Protein AF-A0A371BFR2-F1 (afdb_monomer_lite)

Structure (mmCIF, N/CA/C/O backbone):
data_AF-A0A371BFR2-F1
#
_entry.id   AF-A0A371BFR2-F1
#
loop_
_atom_site.group_PDB
_atom_site.id
_atom_site.type_symbol
_atom_site.label_atom_id
_atom_site.label_alt_id
_atom_site.label_comp_id
_atom_site.label_asym_id
_atom_site.label_entity_id
_atom_site.label_seq_id
_atom_site.pdbx_PDB_ins_code
_atom_site.Cartn_x
_atom_site.Cartn_y
_atom_site.Cartn_z
_atom_site.occupancy
_atom_site.B_iso_or_equiv
_atom_site.auth_seq_id
_atom_site.auth_comp_id
_atom_site.auth_asym_id
_atom_site.auth_atom_id
_atom_site.pdbx_PDB_model_num
ATOM 1 N N . MET A 1 1 ? 44.687 17.968 -69.960 1.00 79.38 1 MET A N 1
ATOM 2 C CA . MET A 1 1 ? 44.107 16.903 -69.126 1.00 79.38 1 MET A CA 1
ATOM 3 C C . MET A 1 1 ? 43.969 15.640 -69.969 1.00 79.38 1 MET A C 1
ATOM 5 O O . MET A 1 1 ? 43.256 15.666 -70.966 1.00 79.38 1 MET A O 1
ATOM 9 N N . THR A 1 2 ? 44.696 14.580 -69.641 1.00 96.56 2 THR A N 1
ATOM 10 C CA . THR A 1 2 ? 44.710 13.299 -70.355 1.00 96.56 2 THR A CA 1
ATOM 11 C C . THR A 1 2 ? 43.572 12.390 -69.881 1.00 96.56 2 THR A C 1
ATOM 13 O O . THR A 1 2 ? 42.979 12.606 -68.822 1.00 96.56 2 THR A O 1
ATOM 16 N N . LEU A 1 3 ? 43.262 11.342 -70.650 1.00 95.75 3 LEU A N 1
ATOM 17 C CA . LEU A 1 3 ? 42.312 10.305 -70.228 1.00 95.75 3 LEU A CA 1
ATOM 18 C C . LEU A 1 3 ? 42.733 9.657 -68.896 1.00 95.75 3 LEU A C 1
ATOM 20 O O . LEU A 1 3 ? 41.888 9.423 -68.035 1.00 95.75 3 LEU A O 1
ATOM 24 N N . LEU A 1 4 ? 44.037 9.432 -68.714 1.00 96.81 4 LEU A N 1
ATOM 25 C CA . LEU A 1 4 ? 44.610 8.882 -67.487 1.00 96.81 4 LEU A CA 1
ATOM 26 C C . LEU A 1 4 ? 44.357 9.797 -66.278 1.00 96.81 4 LEU A C 1
ATOM 28 O O . LEU A 1 4 ? 43.944 9.322 -65.225 1.00 96.81 4 LEU A O 1
ATOM 32 N N . GLU A 1 5 ? 44.536 11.110 -66.441 1.00 97.12 5 GLU A N 1
ATOM 33 C CA . GLU A 1 5 ? 44.267 12.094 -65.382 1.00 97.12 5 GLU A CA 1
ATOM 34 C C . GLU A 1 5 ? 42.777 12.141 -65.007 1.00 97.12 5 GLU A C 1
ATOM 36 O O . GLU A 1 5 ? 42.438 12.185 -63.824 1.00 97.12 5 GLU A O 1
ATOM 41 N N . ARG A 1 6 ? 41.872 12.063 -65.993 1.00 96.19 6 ARG A N 1
ATOM 42 C CA . ARG A 1 6 ? 40.416 12.020 -65.747 1.00 96.19 6 ARG A CA 1
ATOM 43 C C . ARG A 1 6 ? 39.999 10.744 -65.016 1.00 96.19 6 ARG A C 1
ATOM 45 O O . ARG A 1 6 ? 39.185 10.807 -64.097 1.00 96.19 6 ARG A O 1
ATOM 52 N N . LEU A 1 7 ? 40.576 9.604 -65.395 1.00 97.06 7 LEU A N 1
ATOM 53 C CA . LEU A 1 7 ? 40.325 8.326 -64.735 1.00 97.06 7 LEU A CA 1
ATOM 54 C C . LEU A 1 7 ? 40.851 8.331 -63.289 1.00 97.06 7 LEU A C 1
ATOM 56 O O . LEU A 1 7 ? 40.143 7.901 -62.382 1.00 97.06 7 LEU A O 1
ATOM 60 N N . GLY A 1 8 ? 42.043 8.887 -63.052 1.00 97.62 8 GLY A N 1
ATOM 61 C CA . GLY A 1 8 ? 42.605 9.039 -61.706 1.00 97.62 8 GLY A CA 1
ATOM 62 C C . GLY A 1 8 ? 41.759 9.934 -60.791 1.00 97.62 8 GLY A C 1
ATOM 63 O O . GLY A 1 8 ? 41.542 9.601 -59.621 1.00 97.62 8 GLY A O 1
ATOM 64 N N . ALA A 1 9 ? 41.222 11.034 -61.327 1.00 97.06 9 ALA A N 1
ATOM 65 C CA . ALA A 1 9 ? 40.315 11.918 -60.595 1.00 97.06 9 ALA A CA 1
ATOM 66 C C . ALA A 1 9 ? 39.002 11.211 -60.217 1.00 97.06 9 ALA A C 1
ATOM 68 O O . ALA A 1 9 ? 38.579 11.282 -59.062 1.00 97.06 9 ALA A O 1
ATOM 69 N N . LEU A 1 10 ? 38.398 10.470 -61.154 1.00 96.81 10 LEU A N 1
ATOM 70 C CA . LEU A 1 10 ? 37.182 9.693 -60.901 1.00 96.81 10 LEU A CA 1
ATOM 71 C C . LEU A 1 10 ? 37.402 8.625 -59.820 1.00 96.81 10 LEU A C 1
ATOM 73 O O . LEU A 1 10 ? 36.616 8.531 -58.881 1.00 96.81 10 LEU A O 1
ATOM 77 N N . ILE A 1 11 ? 38.498 7.863 -59.908 1.00 97.44 11 ILE A N 1
ATOM 78 C CA . ILE A 1 11 ? 38.855 6.845 -58.907 1.00 97.44 11 ILE A CA 1
ATOM 79 C C . ILE A 1 11 ? 38.999 7.477 -57.517 1.00 97.44 11 ILE A C 1
ATOM 81 O O . ILE A 1 11 ? 38.517 6.928 -56.525 1.00 97.44 11 ILE A O 1
ATOM 85 N N . THR A 1 12 ? 39.634 8.646 -57.435 1.00 97.88 12 THR A N 1
ATOM 86 C CA . THR A 1 12 ? 39.822 9.365 -56.168 1.00 97.88 12 THR A CA 1
ATOM 87 C C . THR A 1 12 ? 38.493 9.851 -55.589 1.00 97.88 12 THR A C 1
ATOM 89 O O . THR A 1 12 ? 38.260 9.700 -54.386 1.00 97.88 12 THR A O 1
ATOM 92 N N . ALA A 1 13 ? 37.602 10.378 -56.433 1.00 97.69 13 ALA A N 1
ATOM 93 C CA . ALA A 1 13 ? 36.263 10.796 -56.030 1.00 97.69 13 ALA A CA 1
ATOM 94 C C . ALA A 1 13 ? 35.444 9.609 -55.498 1.00 97.69 13 ALA A C 1
ATOM 96 O O . ALA A 1 13 ? 34.981 9.650 -54.360 1.00 97.69 13 ALA A O 1
ATOM 97 N N . MET A 1 14 ? 35.382 8.505 -56.251 1.00 97.81 14 MET A N 1
ATOM 98 C CA . MET A 1 14 ? 34.673 7.287 -55.842 1.00 97.81 14 MET A CA 1
ATOM 99 C C . MET A 1 14 ? 35.223 6.704 -54.536 1.00 97.81 14 MET A C 1
ATOM 101 O O . MET A 1 14 ? 34.455 6.303 -53.661 1.00 97.81 14 MET A O 1
ATOM 105 N N . LYS A 1 15 ? 36.552 6.673 -54.368 1.00 97.31 15 LYS A N 1
ATOM 106 C CA . LYS A 1 15 ? 37.200 6.222 -53.126 1.00 97.31 15 LYS A CA 1
ATOM 107 C C . LYS A 1 15 ? 36.795 7.091 -51.936 1.00 97.31 15 LYS A C 1
ATOM 109 O O . LYS A 1 15 ? 36.534 6.563 -50.856 1.00 97.31 15 LYS A O 1
ATOM 114 N N . THR A 1 16 ? 36.764 8.406 -52.130 1.00 96.44 16 THR A N 1
ATOM 115 C CA . THR A 1 16 ? 36.407 9.375 -51.088 1.00 96.44 16 THR A CA 1
ATOM 116 C C . THR A 1 16 ? 34.948 9.214 -50.689 1.00 96.44 16 THR A C 1
ATOM 118 O O . THR A 1 16 ? 34.657 9.045 -49.509 1.00 96.44 16 THR A O 1
ATOM 121 N N . GLU A 1 17 ? 34.045 9.161 -51.664 1.00 95.44 17 GLU A N 1
ATOM 122 C CA . GLU A 1 17 ? 32.612 8.998 -51.431 1.00 95.44 17 GLU A CA 1
ATOM 123 C C . GLU A 1 17 ? 32.287 7.652 -50.775 1.00 95.44 17 GLU A C 1
ATOM 125 O O . GLU A 1 17 ? 31.584 7.607 -49.769 1.00 95.44 17 GLU A O 1
ATOM 130 N N . THR A 1 18 ? 32.904 6.562 -51.239 1.00 93.56 18 THR A N 1
ATOM 131 C CA . THR A 1 18 ? 32.757 5.236 -50.617 1.00 93.56 18 THR A CA 1
ATOM 132 C C . THR A 1 18 ? 33.250 5.234 -49.170 1.00 93.56 18 THR A C 1
ATOM 134 O O . THR A 1 18 ? 32.648 4.592 -48.309 1.00 93.56 18 THR A O 1
ATOM 137 N N . LYS A 1 19 ? 34.343 5.948 -48.870 1.00 89.12 19 LYS A N 1
ATOM 138 C CA . LYS A 1 19 ? 34.841 6.088 -47.497 1.00 89.12 19 LYS A CA 1
ATOM 139 C C . LYS A 1 19 ? 33.862 6.891 -46.642 1.00 89.12 19 LYS A C 1
ATOM 141 O O . LYS A 1 19 ? 33.584 6.467 -45.528 1.00 89.12 19 LYS A O 1
ATOM 146 N N . THR A 1 20 ? 33.312 7.986 -47.159 1.00 86.88 20 THR A N 1
ATOM 147 C CA . THR A 1 20 ? 32.300 8.797 -46.467 1.00 86.88 20 THR A CA 1
ATOM 148 C C . THR A 1 20 ? 31.037 7.992 -46.174 1.00 86.88 20 THR A C 1
ATOM 150 O O . THR A 1 20 ? 30.608 7.950 -45.025 1.00 86.88 20 THR A O 1
ATOM 153 N N . LEU A 1 21 ? 30.494 7.282 -47.168 1.00 86.12 21 LEU A N 1
ATOM 154 C CA . LEU A 1 21 ? 29.332 6.407 -46.995 1.00 86.12 21 LEU A CA 1
ATOM 155 C C . LEU A 1 21 ? 29.618 5.296 -45.988 1.00 86.12 21 LEU A C 1
ATOM 157 O O . LEU A 1 21 ? 28.819 5.070 -45.087 1.00 86.12 21 LEU A O 1
ATOM 161 N N . ARG A 1 22 ? 30.784 4.641 -46.078 1.00 83.25 22 ARG A N 1
ATOM 162 C CA . ARG A 1 22 ? 31.202 3.644 -45.086 1.00 83.25 22 ARG A CA 1
ATOM 163 C C . ARG A 1 22 ? 31.253 4.251 -43.692 1.00 83.25 22 ARG A C 1
ATOM 165 O O . ARG A 1 22 ? 30.748 3.629 -42.781 1.00 83.25 22 ARG A O 1
ATOM 172 N N . VAL A 1 23 ? 31.817 5.442 -43.525 1.00 75.81 23 VAL A N 1
ATOM 173 C CA . VAL A 1 23 ? 31.911 6.127 -42.227 1.00 75.81 23 VAL A CA 1
ATOM 174 C C . VAL A 1 23 ? 30.529 6.501 -41.674 1.00 75.81 23 VAL A C 1
ATOM 176 O O . VAL A 1 23 ? 30.320 6.365 -40.471 1.00 75.81 23 VAL A O 1
ATOM 179 N N . MET A 1 24 ? 29.593 6.921 -42.533 1.00 73.50 24 MET A N 1
ATOM 180 C CA . MET A 1 24 ? 28.196 7.193 -42.167 1.00 73.50 24 MET A CA 1
ATOM 181 C C . MET A 1 24 ? 27.436 5.913 -41.782 1.00 73.50 24 MET A C 1
ATOM 183 O O . MET A 1 24 ? 26.683 5.917 -40.817 1.00 73.50 24 MET A O 1
ATOM 187 N N . ILE A 1 25 ? 27.643 4.816 -42.517 1.00 71.69 25 ILE A N 1
ATOM 188 C CA . ILE A 1 25 ? 26.946 3.534 -42.316 1.00 71.69 25 ILE A CA 1
ATOM 189 C C . ILE A 1 25 ? 27.548 2.741 -41.147 1.00 71.69 25 ILE A C 1
ATOM 191 O O . ILE A 1 25 ? 26.820 2.173 -40.343 1.00 71.69 25 ILE A O 1
ATOM 195 N N . SER A 1 26 ? 28.878 2.690 -41.045 1.00 67.06 26 SER A N 1
ATOM 196 C CA . SER A 1 26 ? 29.616 1.933 -40.027 1.00 67.06 26 SER A CA 1
ATOM 197 C C . SER A 1 26 ? 29.849 2.724 -38.739 1.00 67.06 26 SER A C 1
ATOM 199 O O . SER A 1 26 ? 30.624 2.279 -37.898 1.00 67.06 26 SER A O 1
ATOM 201 N N . GLY A 1 27 ? 29.249 3.911 -38.603 1.00 56.94 27 GLY A N 1
ATOM 202 C CA . GLY A 1 27 ? 29.211 4.660 -37.348 1.00 56.94 27 GLY A CA 1
ATOM 203 C C . GLY A 1 27 ? 30.540 5.250 -36.872 1.00 56.94 27 GLY A C 1
ATOM 204 O O . GLY A 1 27 ? 30.635 5.605 -35.708 1.00 56.94 27 GLY A O 1
ATOM 205 N N . ALA A 1 28 ? 31.559 5.392 -37.729 1.00 59.84 28 ALA A N 1
ATOM 206 C CA . ALA A 1 28 ? 32.798 6.090 -37.348 1.00 59.84 28 ALA A CA 1
ATOM 207 C C . ALA A 1 28 ? 32.635 7.627 -37.346 1.00 59.84 28 ALA A C 1
ATOM 209 O O . ALA A 1 28 ? 33.423 8.332 -36.726 1.00 59.84 28 ALA A O 1
ATOM 210 N N . ASN A 1 29 ? 31.595 8.136 -38.014 1.00 58.94 29 ASN A N 1
ATOM 211 C CA . ASN A 1 29 ? 30.888 9.338 -37.592 1.00 58.94 29 ASN A CA 1
ATOM 212 C C . ASN A 1 29 ? 29.556 8.835 -37.060 1.00 58.94 29 ASN A C 1
ATOM 214 O O . ASN A 1 29 ? 28.603 8.691 -37.826 1.00 58.94 29 ASN A O 1
ATOM 218 N N . ASN A 1 30 ? 29.504 8.488 -35.778 1.00 55.31 30 ASN A N 1
ATOM 219 C CA . ASN A 1 30 ? 28.245 8.259 -35.095 1.00 55.31 30 ASN A CA 1
ATOM 220 C C . ASN A 1 30 ? 27.329 9.444 -35.465 1.00 55.31 30 ASN A C 1
ATOM 222 O O . ASN A 1 30 ? 27.704 10.588 -35.198 1.00 55.31 30 ASN A O 1
ATOM 226 N N . GLY A 1 31 ? 26.197 9.226 -36.146 1.00 59.53 31 GLY A N 1
ATOM 227 C CA . GLY A 1 31 ? 25.243 10.318 -36.376 1.00 59.53 31 GLY A CA 1
ATOM 228 C C . GLY A 1 31 ? 25.001 11.005 -35.034 1.00 59.53 31 GLY A C 1
ATOM 229 O O . GLY A 1 31 ? 24.728 10.291 -34.088 1.00 59.53 31 GLY A O 1
ATOM 230 N N . ASN A 1 32 ? 25.242 12.317 -34.928 1.00 66.12 32 ASN A N 1
ATOM 231 C CA . ASN A 1 32 ? 25.509 13.032 -33.669 1.00 66.12 32 ASN A CA 1
ATOM 232 C C . ASN A 1 32 ? 25.008 12.335 -32.375 1.00 66.12 32 ASN A C 1
ATOM 234 O O . ASN A 1 32 ? 23.875 12.547 -31.946 1.00 66.12 32 ASN A O 1
ATOM 238 N N . VAL A 1 33 ? 25.867 11.521 -31.748 1.00 66.50 33 VAL A N 1
ATOM 239 C CA . VAL A 1 33 ? 25.567 10.788 -30.499 1.00 66.50 33 VAL A CA 1
ATOM 240 C C . VAL A 1 33 ? 26.032 11.536 -29.255 1.00 66.50 33 VAL A C 1
ATOM 242 O O . VAL A 1 33 ? 26.006 10.976 -28.165 1.00 66.50 33 VAL A O 1
ATOM 245 N N . SER A 1 34 ? 26.460 12.797 -29.382 1.00 68.62 34 SER A N 1
ATOM 246 C CA . SER A 1 34 ? 27.016 13.559 -28.255 1.00 68.62 34 SER A CA 1
ATOM 247 C C . SER A 1 34 ? 26.016 13.775 -27.112 1.00 68.62 34 SER A C 1
ATOM 249 O O . SER A 1 34 ? 26.413 14.207 -26.036 1.00 68.62 34 SER A O 1
ATOM 251 N N . GLY A 1 35 ? 24.725 13.516 -27.349 1.00 70.50 35 GLY A N 1
ATOM 252 C CA . GLY A 1 35 ? 23.663 13.562 -26.344 1.00 70.50 35 GLY A CA 1
ATOM 253 C C . GLY A 1 35 ? 23.260 12.205 -25.754 1.00 70.50 35 GLY A C 1
ATOM 254 O O . GLY A 1 35 ? 22.417 12.185 -24.863 1.00 70.50 35 GLY A O 1
ATOM 255 N N . LEU A 1 36 ? 23.808 11.080 -26.231 1.00 76.56 36 LEU A N 1
ATOM 256 C CA . LEU A 1 36 ? 23.500 9.756 -25.682 1.00 76.56 36 LEU A CA 1
ATOM 257 C C . LEU A 1 36 ? 24.366 9.477 -24.449 1.00 76.56 36 LEU A C 1
ATOM 259 O O . LEU A 1 36 ? 25.591 9.449 -24.522 1.00 76.56 36 LEU A O 1
ATOM 263 N N . THR A 1 37 ? 23.719 9.208 -23.320 1.00 84.56 37 THR A N 1
ATOM 264 C CA . THR A 1 37 ? 24.354 8.699 -22.099 1.00 84.56 37 THR A CA 1
ATOM 265 C C . THR A 1 37 ? 24.206 7.178 -22.063 1.00 84.56 37 THR A C 1
ATOM 267 O O . THR A 1 37 ? 23.230 6.664 -21.525 1.00 84.56 37 THR A O 1
ATOM 270 N N . THR A 1 38 ? 25.135 6.459 -22.691 1.00 87.50 38 THR A N 1
ATOM 271 C CA . THR A 1 38 ? 25.103 4.991 -22.841 1.00 87.50 38 THR A CA 1
ATOM 272 C C . THR A 1 38 ? 26.516 4.417 -22.764 1.00 87.50 38 THR A C 1
ATOM 274 O O . THR A 1 38 ? 27.487 5.125 -23.039 1.00 87.50 38 THR A O 1
ATOM 277 N N . THR A 1 39 ? 26.642 3.141 -22.391 1.00 86.19 39 THR A N 1
ATOM 278 C CA . THR A 1 39 ? 27.916 2.398 -22.466 1.00 86.19 39 THR A CA 1
ATOM 279 C C . THR A 1 39 ? 28.047 1.557 -23.737 1.00 86.19 39 THR A C 1
ATOM 281 O O . THR A 1 39 ? 29.090 0.948 -23.980 1.00 86.19 39 THR A O 1
ATOM 284 N N . ALA A 1 40 ? 27.000 1.531 -24.560 1.00 84.50 40 ALA A N 1
ATOM 285 C CA . ALA A 1 40 ? 26.929 0.755 -25.781 1.00 84.50 40 ALA A CA 1
ATOM 286 C C . ALA A 1 40 ? 27.867 1.275 -26.883 1.00 84.50 40 ALA A C 1
ATOM 288 O O . ALA A 1 40 ? 28.120 2.471 -27.022 1.00 84.50 40 ALA A O 1
ATOM 289 N N . THR A 1 41 ? 28.349 0.350 -27.716 1.00 80.25 41 THR A N 1
ATOM 290 C CA . THR A 1 41 ? 29.241 0.648 -28.853 1.00 80.25 41 THR A CA 1
ATOM 291 C C . THR A 1 41 ? 28.501 0.775 -30.186 1.00 80.25 41 THR A C 1
ATOM 293 O O . THR A 1 41 ? 29.089 1.200 -31.180 1.00 80.25 41 THR A O 1
ATOM 296 N N . ASP A 1 42 ? 27.204 0.458 -30.205 1.00 75.44 42 ASP A N 1
ATOM 297 C CA . ASP A 1 42 ? 26.324 0.589 -31.359 1.00 75.44 42 ASP A CA 1
ATOM 298 C C . ASP A 1 42 ? 24.903 1.021 -30.943 1.00 75.44 42 ASP A C 1
ATOM 300 O O . ASP A 1 42 ? 24.525 0.983 -29.769 1.00 75.44 42 ASP A O 1
ATOM 304 N N . LEU A 1 43 ? 24.112 1.462 -31.927 1.00 79.75 43 LEU A N 1
ATOM 305 C CA . LEU A 1 43 ? 22.757 1.974 -31.699 1.00 79.75 43 LEU A CA 1
ATOM 306 C C . LEU A 1 43 ? 21.771 0.889 -31.253 1.00 79.75 43 LEU A C 1
ATOM 308 O O . LEU A 1 43 ? 20.831 1.195 -30.526 1.00 79.75 43 LEU A O 1
ATOM 312 N N . VAL A 1 44 ? 21.960 -0.360 -31.680 1.00 85.31 44 VAL A N 1
ATOM 313 C CA . VAL A 1 44 ? 21.063 -1.464 -31.316 1.00 85.31 44 VAL A CA 1
ATOM 314 C C . VAL A 1 44 ? 21.212 -1.765 -29.828 1.00 85.31 44 VAL A C 1
ATOM 316 O O . VAL A 1 44 ? 20.219 -1.863 -29.112 1.00 85.31 44 VAL A O 1
ATOM 319 N N . ALA A 1 45 ? 22.448 -1.834 -29.344 1.00 86.00 45 ALA A N 1
ATOM 320 C CA . ALA A 1 45 ? 22.764 -1.992 -27.937 1.00 86.00 45 ALA A CA 1
ATOM 321 C C . ALA A 1 45 ? 22.267 -0.797 -27.105 1.00 86.00 45 ALA A C 1
ATOM 323 O O . ALA A 1 45 ? 21.619 -1.017 -26.084 1.00 86.00 45 ALA A O 1
ATOM 324 N N . ALA A 1 46 ? 22.459 0.445 -27.566 1.00 88.44 46 ALA A N 1
ATOM 325 C CA . ALA A 1 46 ? 21.936 1.628 -26.873 1.00 88.44 46 ALA A CA 1
ATOM 326 C C . ALA A 1 46 ? 20.395 1.615 -26.769 1.00 88.44 46 ALA A C 1
ATOM 328 O O . ALA A 1 46 ? 19.830 1.927 -25.722 1.00 88.44 46 ALA A O 1
ATOM 329 N N . ILE A 1 47 ? 19.693 1.204 -27.831 1.00 89.31 47 ILE A N 1
ATOM 330 C CA . ILE A 1 47 ? 18.230 1.043 -27.819 1.00 89.31 47 ILE A CA 1
ATOM 331 C C . ILE A 1 47 ? 17.807 -0.073 -26.853 1.00 89.31 47 ILE A C 1
ATOM 333 O O . ILE A 1 47 ? 16.820 0.079 -26.132 1.00 89.31 47 ILE A O 1
ATOM 337 N N . ASN A 1 48 ? 18.558 -1.173 -26.793 1.00 91.56 48 ASN A N 1
ATOM 338 C CA . ASN A 1 48 ? 18.289 -2.259 -25.854 1.00 91.56 48 ASN A CA 1
ATOM 339 C C . ASN A 1 48 ? 18.501 -1.833 -24.389 1.00 91.56 48 ASN A C 1
ATOM 341 O O . ASN A 1 48 ? 17.722 -2.254 -23.535 1.00 91.56 48 ASN A O 1
ATOM 345 N N . GLU A 1 49 ? 19.476 -0.963 -24.090 1.00 93.12 49 GLU A N 1
ATOM 346 C CA . GLU A 1 49 ? 19.635 -0.355 -22.756 1.00 93.12 49 GLU A CA 1
ATOM 347 C C . GLU A 1 49 ? 18.401 0.486 -22.366 1.00 93.12 49 GLU A C 1
ATOM 349 O O . GLU A 1 49 ? 17.883 0.367 -21.249 1.00 93.12 49 GLU A O 1
ATOM 354 N N . VAL A 1 50 ? 17.872 1.296 -23.294 1.00 91.50 50 VAL A N 1
ATOM 355 C CA . VAL A 1 50 ? 16.641 2.081 -23.073 1.00 91.50 50 VAL A CA 1
ATOM 356 C C . VAL A 1 50 ? 15.436 1.168 -22.860 1.00 91.50 50 VAL A C 1
ATOM 358 O O . VAL A 1 50 ? 14.659 1.395 -21.933 1.00 91.50 50 VAL A O 1
ATOM 361 N N . LYS A 1 51 ? 15.288 0.112 -23.670 1.00 90.19 51 LYS A N 1
ATOM 362 C CA . LYS A 1 51 ? 14.211 -0.871 -23.505 1.00 90.19 51 LYS A CA 1
ATOM 363 C C . LYS A 1 51 ? 14.273 -1.528 -22.127 1.00 90.19 51 LYS A C 1
ATOM 365 O O . LYS A 1 51 ? 13.258 -1.576 -21.446 1.00 90.19 51 LYS A O 1
ATOM 370 N N . ALA A 1 52 ? 15.451 -1.977 -21.694 1.00 88.25 52 ALA A N 1
ATOM 371 C CA . ALA A 1 52 ? 15.622 -2.576 -20.375 1.00 88.25 52 ALA A CA 1
ATOM 372 C C . ALA A 1 52 ? 15.260 -1.589 -19.256 1.00 88.25 52 ALA A C 1
ATOM 374 O O . ALA A 1 52 ? 14.600 -1.959 -18.290 1.00 88.25 52 ALA A O 1
ATOM 375 N N . THR A 1 53 ? 15.635 -0.316 -19.395 1.00 87.31 53 THR A N 1
ATOM 376 C CA . THR A 1 53 ? 15.241 0.736 -18.446 1.00 87.31 53 THR A CA 1
ATOM 377 C C . THR A 1 53 ? 13.724 0.929 -18.415 1.00 87.31 53 THR A C 1
ATOM 379 O O . THR A 1 53 ? 13.152 1.028 -17.334 1.00 87.31 53 THR A O 1
ATOM 382 N N . ALA A 1 54 ? 13.060 0.946 -19.573 1.00 85.44 54 ALA A N 1
ATOM 383 C CA . ALA A 1 54 ? 11.607 1.068 -19.670 1.00 85.44 54 ALA A CA 1
ATOM 384 C C . ALA A 1 54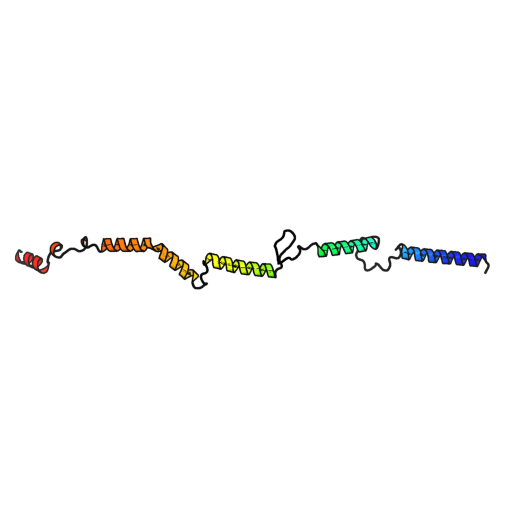 ? 10.877 -0.158 -19.092 1.00 85.44 54 ALA A C 1
ATOM 386 O O . ALA A 1 54 ? 9.912 0.004 -18.348 1.00 85.44 54 ALA A O 1
ATOM 387 N N . ASP A 1 55 ? 11.368 -1.367 -19.372 1.00 83.19 55 ASP A N 1
ATOM 388 C CA . ASP A 1 55 ? 10.846 -2.609 -18.798 1.00 83.19 55 ASP A CA 1
ATOM 389 C C . ASP A 1 55 ? 10.997 -2.597 -17.267 1.00 83.19 55 ASP A C 1
ATOM 391 O O . ASP A 1 55 ? 10.059 -2.925 -16.545 1.00 83.19 55 ASP A O 1
ATOM 395 N N . ASN A 1 56 ? 12.148 -2.146 -16.755 1.00 77.12 56 ASN A N 1
ATOM 396 C CA . ASN A 1 56 ? 12.381 -1.996 -15.319 1.00 77.12 56 ASN A CA 1
ATOM 397 C C . ASN A 1 56 ? 11.508 -0.894 -14.704 1.00 77.12 56 ASN A C 1
ATOM 399 O O . ASN A 1 56 ? 11.005 -1.065 -13.603 1.00 77.12 56 ASN A O 1
ATOM 403 N N . ALA A 1 57 ? 11.276 0.220 -15.398 1.00 77.12 57 ALA A N 1
ATOM 404 C CA . ALA A 1 57 ? 10.373 1.265 -14.921 1.00 77.12 57 ALA A CA 1
ATOM 405 C C . ALA A 1 57 ? 8.913 0.781 -14.854 1.00 77.12 57 ALA A C 1
ATOM 407 O O . ALA A 1 57 ? 8.180 1.185 -13.955 1.00 77.12 57 ALA A O 1
ATOM 408 N N . GLY A 1 58 ? 8.503 -0.099 -15.774 1.00 68.31 58 GLY A N 1
ATOM 409 C CA . GLY A 1 58 ? 7.187 -0.740 -15.761 1.00 68.31 58 GLY A CA 1
ATOM 410 C C . GLY A 1 58 ? 7.061 -1.913 -14.781 1.00 68.31 58 GLY A C 1
ATOM 411 O O . GLY A 1 58 ? 5.955 -2.190 -14.334 1.00 68.31 58 GLY A O 1
ATOM 412 N N . GLY A 1 59 ? 8.167 -2.587 -14.439 1.00 62.22 59 GLY A N 1
ATOM 413 C CA . GLY A 1 59 ? 8.170 -3.828 -13.649 1.00 62.22 59 GLY A CA 1
ATOM 414 C C . GLY A 1 59 ? 8.806 -3.761 -12.253 1.00 62.22 59 GLY A C 1
ATOM 415 O O . GLY A 1 59 ? 8.705 -4.733 -11.510 1.00 62.22 59 GLY A O 1
ATOM 416 N N . ALA A 1 60 ? 9.473 -2.667 -11.867 1.00 60.62 60 ALA A N 1
ATOM 417 C CA . ALA A 1 60 ? 10.172 -2.573 -10.574 1.00 60.62 60 ALA A CA 1
ATOM 418 C C . ALA A 1 60 ? 9.281 -2.124 -9.400 1.00 60.62 60 ALA A C 1
ATOM 420 O O . ALA A 1 60 ? 9.711 -2.192 -8.248 1.00 60.62 60 ALA A O 1
ATOM 421 N N . GLY A 1 61 ? 8.051 -1.673 -9.661 1.00 67.19 61 GLY A N 1
ATOM 422 C CA . GLY A 1 61 ? 7.042 -1.442 -8.627 1.00 67.19 61 GLY A CA 1
ATOM 423 C C . GLY A 1 61 ? 6.062 -2.608 -8.568 1.00 67.19 61 GLY A C 1
ATOM 424 O O . GLY A 1 61 ? 5.653 -3.105 -9.613 1.00 67.19 61 GLY A O 1
ATOM 425 N N . ALA A 1 62 ? 5.657 -3.030 -7.366 1.00 74.94 62 ALA A N 1
ATOM 426 C CA . ALA A 1 62 ? 4.480 -3.886 -7.236 1.00 74.94 62 ALA A CA 1
ATOM 427 C C . ALA A 1 62 ? 3.293 -3.181 -7.912 1.00 74.94 62 ALA A C 1
ATOM 429 O O . ALA A 1 62 ? 3.041 -2.005 -7.630 1.00 74.94 62 ALA A O 1
ATOM 430 N N . GLU A 1 63 ? 2.589 -3.867 -8.813 1.00 84.50 63 GLU A N 1
ATOM 431 C CA . GLU A 1 63 ? 1.424 -3.290 -9.486 1.00 84.50 63 GLU A CA 1
ATOM 432 C C . GLU A 1 63 ? 0.393 -2.846 -8.439 1.00 84.50 63 GLU A C 1
ATOM 434 O O . GLU A 1 63 ? 0.143 -3.550 -7.456 1.00 84.50 63 GLU A O 1
ATOM 439 N N . ILE A 1 64 ? -0.211 -1.670 -8.623 1.00 89.56 64 ILE A N 1
ATOM 440 C CA . ILE A 1 64 ? -1.264 -1.210 -7.715 1.00 89.56 64 ILE A CA 1
ATOM 441 C C . ILE A 1 64 ? -2.568 -1.915 -8.085 1.00 89.56 64 ILE A C 1
ATOM 443 O O . ILE A 1 64 ? -3.099 -1.708 -9.175 1.00 89.56 64 ILE A O 1
ATOM 447 N N . ASN A 1 65 ? -3.103 -2.717 -7.167 1.00 91.50 65 ASN A N 1
ATOM 448 C CA . ASN A 1 65 ? -4.361 -3.434 -7.349 1.00 91.50 65 ASN A CA 1
ATOM 449 C C . ASN A 1 65 ? -5.252 -3.296 -6.111 1.00 91.50 65 ASN A C 1
ATOM 451 O O . ASN A 1 65 ? -5.130 -4.070 -5.171 1.00 91.50 65 ASN A O 1
ATOM 455 N N . ASP A 1 66 ? -6.198 -2.358 -6.135 1.00 95.38 66 ASP A N 1
ATOM 456 C CA . ASP A 1 66 ? -7.112 -2.100 -5.010 1.00 95.38 66 ASP A CA 1
ATOM 457 C C . ASP A 1 66 ? -8.292 -3.087 -4.911 1.00 95.38 66 ASP A C 1
ATOM 459 O O . ASP A 1 66 ? -9.104 -2.987 -3.987 1.00 95.38 66 ASP A O 1
ATOM 463 N N . LEU A 1 67 ? -8.408 -4.033 -5.853 1.00 93.44 67 LEU A N 1
ATOM 464 C CA . LEU A 1 67 ? -9.492 -5.020 -5.886 1.00 93.44 67 LEU A CA 1
ATOM 465 C C . LEU A 1 67 ? -9.163 -6.281 -5.082 1.00 93.44 67 LEU A C 1
ATOM 467 O O . LEU A 1 67 ? -10.073 -6.906 -4.539 1.00 93.44 67 LEU A O 1
ATOM 471 N N . ALA A 1 68 ? -7.888 -6.675 -5.025 1.00 89.75 68 ALA A N 1
ATOM 472 C CA . ALA A 1 68 ? -7.460 -7.890 -4.340 1.00 89.75 68 ALA A CA 1
ATOM 473 C C . ALA A 1 68 ? -5.998 -7.815 -3.883 1.00 89.75 68 ALA A C 1
ATOM 475 O O . ALA A 1 68 ? -5.140 -7.290 -4.589 1.00 89.75 68 ALA A O 1
ATOM 476 N N . ALA A 1 69 ? -5.711 -8.413 -2.726 1.00 90.00 69 ALA A N 1
ATOM 477 C CA . ALA A 1 69 ? -4.347 -8.613 -2.253 1.00 90.00 69 ALA A CA 1
ATOM 478 C C . ALA A 1 69 ? -3.631 -9.692 -3.082 1.00 90.00 69 ALA A C 1
ATOM 480 O O . ALA A 1 69 ? -4.236 -10.683 -3.497 1.00 90.00 69 ALA A O 1
ATOM 481 N N . GLY A 1 70 ? -2.323 -9.534 -3.274 1.00 87.56 70 GLY A N 1
ATOM 482 C CA . GLY A 1 70 ? -1.504 -10.465 -4.044 1.00 87.56 70 GLY A CA 1
ATOM 483 C C . GLY A 1 70 ? -0.022 -10.321 -3.714 1.00 87.56 70 GLY A C 1
ATOM 484 O O . GLY A 1 70 ? 0.414 -9.286 -3.224 1.00 87.56 70 GLY A O 1
ATOM 485 N N . GLY A 1 71 ? 0.768 -11.365 -3.977 1.00 85.81 71 GLY A N 1
ATOM 486 C CA . GLY A 1 71 ? 2.203 -11.381 -3.652 1.00 85.81 71 GLY A CA 1
ATOM 487 C C . GLY A 1 71 ? 3.080 -10.475 -4.530 1.00 85.81 71 GLY A C 1
ATOM 488 O O . GLY A 1 71 ? 4.219 -10.211 -4.165 1.00 85.81 71 GLY A O 1
ATOM 489 N N . GLY A 1 72 ? 2.561 -10.009 -5.673 1.00 85.31 72 GLY A N 1
ATOM 490 C CA . GLY A 1 72 ? 3.244 -9.092 -6.600 1.00 85.31 72 GLY A CA 1
ATOM 491 C C . GLY A 1 72 ? 2.559 -7.733 -6.753 1.00 85.31 72 GLY A C 1
ATOM 492 O O . GLY A 1 72 ? 2.973 -6.928 -7.583 1.00 85.31 72 GLY A O 1
ATOM 493 N N . THR A 1 73 ? 1.505 -7.481 -5.976 1.00 89.31 73 THR A N 1
ATOM 494 C CA . THR A 1 73 ? 0.692 -6.266 -6.060 1.00 89.31 73 THR A CA 1
ATOM 495 C C . THR A 1 73 ? 0.651 -5.566 -4.710 1.00 89.31 73 THR A C 1
ATOM 497 O O . THR A 1 73 ? 0.685 -6.217 -3.668 1.00 89.31 73 THR A O 1
ATOM 500 N N . THR A 1 74 ? 0.515 -4.246 -4.710 1.00 91.25 74 THR A N 1
ATOM 501 C CA . THR A 1 74 ? 0.272 -3.454 -3.498 1.00 91.25 74 THR A CA 1
ATOM 502 C C . THR A 1 74 ? -1.051 -2.708 -3.602 1.00 91.25 74 THR A C 1
ATOM 504 O O . THR A 1 74 ? -1.554 -2.451 -4.693 1.00 91.25 74 THR A O 1
ATOM 507 N N . TYR A 1 75 ? -1.614 -2.322 -2.462 1.00 94.38 75 TYR A N 1
ATOM 508 C CA . TYR A 1 75 ? -2.699 -1.348 -2.431 1.00 94.38 75 TYR A CA 1
ATOM 509 C C . TYR A 1 75 ? -2.179 0.075 -2.607 1.00 94.38 75 TYR A C 1
ATOM 511 O O . TYR A 1 75 ? -1.040 0.394 -2.250 1.00 94.38 75 TYR A O 1
ATOM 519 N N . SER A 1 76 ? -3.044 0.935 -3.139 1.00 93.69 76 SER A N 1
ATOM 520 C CA . SER A 1 76 ? -2.842 2.377 -3.164 1.00 93.69 76 SER A CA 1
ATOM 521 C C . SER A 1 76 ? -2.910 2.959 -1.748 1.00 93.69 76 SER A C 1
ATOM 523 O O . SER A 1 76 ? -3.554 2.412 -0.848 1.00 93.69 76 SER A O 1
ATOM 525 N N . SER A 1 77 ? -2.289 4.122 -1.535 1.00 95.31 77 SER A N 1
ATOM 526 C CA . SER A 1 77 ? -2.362 4.842 -0.253 1.00 95.31 77 SER A CA 1
ATOM 527 C C . SER A 1 77 ? -3.801 5.187 0.151 1.00 95.31 77 SER A C 1
ATOM 529 O O . SER A 1 77 ? -4.135 5.166 1.339 1.00 95.31 77 SER A O 1
ATOM 531 N N . ASN A 1 78 ? -4.670 5.450 -0.829 1.00 96.56 78 ASN A N 1
ATOM 532 C CA . ASN A 1 78 ? -6.093 5.697 -0.611 1.00 96.56 78 ASN A CA 1
ATOM 533 C C . ASN A 1 78 ? -6.797 4.448 -0.074 1.00 96.56 78 ASN A C 1
ATOM 535 O O . ASN A 1 78 ? -7.510 4.535 0.926 1.00 96.56 78 ASN A O 1
ATOM 539 N N . LYS A 1 79 ? -6.563 3.283 -0.694 1.00 95.94 79 LYS A N 1
ATOM 540 C CA . LYS A 1 79 ? -7.135 2.008 -0.249 1.00 95.94 79 LYS A CA 1
ATOM 541 C C . LYS A 1 79 ? -6.634 1.620 1.139 1.00 95.94 79 LYS A C 1
ATOM 543 O O . LYS A 1 79 ? -7.446 1.291 1.996 1.00 95.94 79 LYS A O 1
ATOM 548 N N . ILE A 1 80 ? -5.335 1.770 1.400 1.00 96.19 80 ILE A N 1
ATOM 549 C CA . ILE A 1 80 ? -4.749 1.537 2.730 1.00 96.19 80 ILE A CA 1
ATOM 550 C C . ILE A 1 80 ? -5.418 2.431 3.781 1.00 96.19 80 ILE A C 1
ATOM 552 O O . ILE A 1 80 ? -5.819 1.953 4.840 1.00 96.19 80 ILE A O 1
ATOM 556 N N . THR A 1 81 ? -5.590 3.722 3.489 1.00 98.00 81 THR A N 1
ATOM 557 C CA . THR A 1 81 ? -6.241 4.659 4.417 1.00 98.00 81 THR A CA 1
ATOM 558 C C . THR A 1 81 ? -7.701 4.279 4.674 1.00 98.00 81 THR A C 1
ATOM 560 O O . THR A 1 81 ? -8.150 4.314 5.821 1.00 98.00 81 THR A O 1
ATOM 563 N N . ALA A 1 82 ? -8.434 3.884 3.629 1.00 97.31 82 ALA A N 1
ATOM 564 C CA . ALA A 1 82 ? -9.821 3.443 3.741 1.00 97.31 82 ALA A CA 1
ATOM 565 C C . ALA A 1 82 ? -9.954 2.157 4.574 1.00 97.31 82 ALA A C 1
ATOM 567 O O . ALA A 1 82 ? -10.794 2.100 5.471 1.00 97.31 82 ALA A O 1
ATOM 568 N N . ASP A 1 83 ? -9.096 1.164 4.337 1.00 96.50 83 ASP A N 1
ATOM 569 C CA . ASP A 1 83 ? -9.109 -0.104 5.072 1.00 96.50 83 ASP A CA 1
ATOM 570 C C . ASP A 1 83 ? -8.722 0.096 6.542 1.00 96.50 83 ASP A C 1
ATOM 572 O O . ASP A 1 83 ? -9.365 -0.467 7.425 1.00 96.50 83 ASP A O 1
ATOM 576 N N . ILE A 1 84 ? -7.749 0.967 6.837 1.00 97.44 84 ILE A N 1
ATOM 577 C CA . ILE A 1 84 ? -7.406 1.344 8.218 1.00 97.44 84 ILE A CA 1
ATOM 578 C C . ILE A 1 84 ? -8.585 2.049 8.900 1.00 97.44 84 ILE A C 1
ATOM 580 O O . ILE A 1 84 ? -8.894 1.756 10.055 1.00 97.44 84 ILE A O 1
ATOM 584 N N . ALA A 1 85 ? -9.263 2.974 8.216 1.00 97.00 85 ALA A N 1
ATOM 585 C CA . ALA A 1 85 ? -10.432 3.652 8.771 1.00 97.00 85 ALA A CA 1
ATOM 586 C C . ALA A 1 85 ? -11.582 2.669 9.052 1.00 97.00 85 ALA A C 1
ATOM 588 O O . ALA A 1 85 ? -12.201 2.739 10.116 1.00 97.00 85 ALA A O 1
ATOM 589 N N . ALA A 1 86 ? -11.828 1.727 8.139 1.00 96.06 86 ALA A N 1
ATOM 590 C CA . ALA A 1 86 ? -12.823 0.676 8.312 1.00 96.06 86 ALA A CA 1
ATOM 591 C C . ALA A 1 86 ? -12.467 -0.256 9.480 1.00 96.06 86 ALA A C 1
ATOM 593 O O . ALA A 1 86 ? -13.306 -0.486 10.350 1.00 96.06 86 ALA A O 1
ATOM 594 N N . ALA A 1 87 ? -11.215 -0.720 9.558 1.00 96.50 87 ALA A N 1
ATOM 595 C CA . ALA A 1 87 ? -10.729 -1.573 10.641 1.00 96.50 87 ALA A CA 1
ATOM 596 C C . ALA A 1 87 ? -10.833 -0.883 12.008 1.00 96.50 87 ALA A C 1
ATOM 598 O O . ALA A 1 87 ? -11.275 -1.498 12.974 1.00 96.50 87 ALA A O 1
ATOM 599 N N . LYS A 1 88 ? -10.508 0.415 12.098 1.00 93.94 88 LYS A N 1
ATOM 600 C CA . LYS A 1 88 ? -10.686 1.197 13.333 1.00 93.94 88 LYS A CA 1
ATOM 601 C C . LYS A 1 88 ? -12.140 1.225 13.794 1.00 93.94 88 LYS A C 1
ATOM 603 O O . LYS A 1 88 ? -12.402 1.072 14.983 1.00 93.94 88 LYS A O 1
ATOM 608 N N . THR A 1 89 ? -13.075 1.432 12.870 1.00 89.38 89 THR A N 1
ATOM 609 C CA . THR A 1 89 ? -14.509 1.421 13.183 1.00 89.38 89 THR A CA 1
ATOM 610 C C . THR A 1 89 ? -14.973 0.031 13.603 1.00 89.38 89 THR A C 1
ATOM 612 O O . THR A 1 89 ? -15.698 -0.083 14.585 1.00 89.38 89 THR A O 1
ATOM 615 N N . ALA A 1 90 ? -14.527 -1.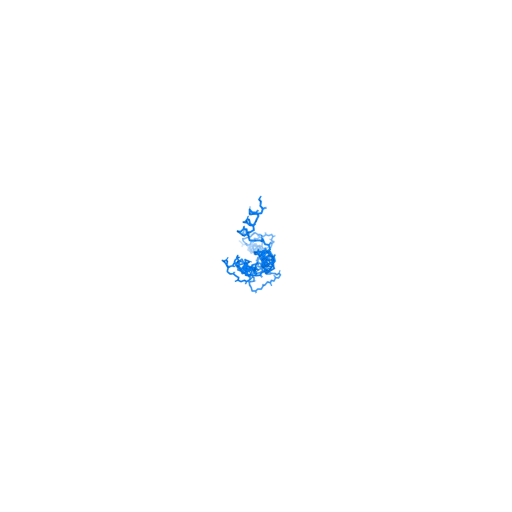019 12.909 1.00 88.62 90 ALA A N 1
ATOM 616 C CA . ALA A 1 9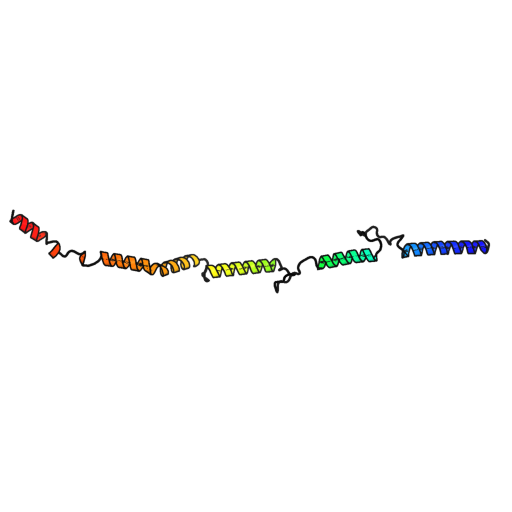0 ? -14.865 -2.399 13.244 1.00 88.62 90 ALA A CA 1
ATOM 617 C C . ALA A 1 90 ? -14.370 -2.777 14.646 1.00 88.62 90 ALA A C 1
ATOM 619 O O . ALA A 1 90 ? -15.174 -3.186 15.473 1.00 88.62 90 ALA A O 1
ATOM 620 N N . VAL A 1 91 ? -13.092 -2.529 14.953 1.00 89.88 91 VAL A N 1
ATOM 621 C CA . VAL A 1 91 ? -12.508 -2.799 16.277 1.00 89.88 91 VAL A CA 1
ATOM 622 C C . VAL A 1 91 ? -13.207 -1.992 17.367 1.00 89.88 91 VAL A C 1
ATOM 624 O O . VAL A 1 91 ? -13.516 -2.531 18.424 1.00 89.88 91 VAL A O 1
ATOM 627 N N . LYS A 1 92 ? -13.514 -0.711 17.114 1.00 84.25 92 LYS A N 1
ATOM 628 C CA . LYS A 1 92 ? -14.317 0.084 18.048 1.00 84.25 92 LYS A CA 1
ATOM 629 C C . LYS A 1 92 ? -15.675 -0.581 18.287 1.00 84.25 92 LYS A C 1
ATOM 631 O O . LYS A 1 92 ? -16.063 -0.754 19.430 1.00 84.25 92 LYS A O 1
ATOM 636 N N . ASN A 1 93 ? -16.381 -0.991 17.239 1.00 81.88 93 ASN A N 1
ATOM 637 C CA . ASN A 1 93 ? -17.684 -1.634 17.385 1.00 81.88 93 ASN A CA 1
ATOM 638 C C . ASN A 1 93 ? -17.602 -2.991 18.097 1.00 81.88 93 ASN A C 1
ATOM 640 O O . ASN A 1 93 ? -18.497 -3.290 18.876 1.00 81.88 93 ASN A O 1
ATOM 644 N N . GLU A 1 94 ? -16.560 -3.791 17.861 1.00 83.00 94 GLU A N 1
ATOM 645 C CA . GLU A 1 94 ? -16.336 -5.068 18.552 1.00 83.00 94 GLU A CA 1
ATOM 646 C C . GLU A 1 94 ? -16.088 -4.865 20.049 1.00 83.00 94 GLU A C 1
ATOM 648 O O . GLU A 1 94 ? -16.711 -5.538 20.865 1.00 83.00 94 GLU A O 1
ATOM 653 N N . ILE A 1 95 ? -15.237 -3.900 20.413 1.00 77.12 95 ILE A N 1
ATOM 654 C CA . ILE A 1 95 ? -14.957 -3.563 21.817 1.00 77.12 95 ILE A CA 1
ATOM 655 C C . ILE A 1 95 ? -16.218 -3.035 22.507 1.00 77.12 95 ILE A C 1
ATOM 657 O O . ILE A 1 95 ? -16.506 -3.407 23.638 1.00 77.12 95 ILE A O 1
ATOM 661 N N . LEU A 1 96 ? -16.990 -2.199 21.811 1.00 75.25 96 LEU A N 1
ATOM 662 C CA . LEU A 1 96 ? -18.191 -1.569 22.356 1.00 75.25 96 LEU A CA 1
ATOM 663 C C . LEU A 1 96 ? -19.446 -2.443 22.246 1.00 75.25 96 LEU A C 1
ATOM 665 O O . LEU A 1 96 ? -20.525 -2.008 22.645 1.00 75.25 96 LEU A O 1
ATOM 669 N N . ASN A 1 97 ? -19.348 -3.626 21.634 1.00 73.25 97 ASN A N 1
ATOM 670 C CA . ASN A 1 97 ? -20.496 -4.432 21.215 1.00 73.25 97 ASN A CA 1
ATOM 671 C C . ASN A 1 97 ? -21.578 -3.598 20.478 1.00 73.25 97 ASN A C 1
ATOM 673 O O . ASN A 1 97 ? -22.780 -3.782 20.663 1.00 73.25 97 ASN A O 1
ATOM 677 N N . GLY A 1 98 ? -21.143 -2.617 19.679 1.00 69.19 98 GLY A N 1
ATOM 678 C CA . GLY A 1 98 ? -22.005 -1.677 18.958 1.00 69.19 98 GLY A CA 1
ATOM 679 C C . GLY A 1 98 ? -22.563 -0.496 19.771 1.00 69.19 98 GLY A C 1
ATOM 680 O O . GLY A 1 98 ? -23.385 0.248 19.235 1.00 69.19 98 GLY A O 1
ATOM 681 N N . ALA A 1 99 ? -22.144 -0.284 21.024 1.00 64.94 99 ALA A N 1
ATOM 682 C CA . ALA A 1 99 ? -22.557 0.877 21.814 1.00 64.94 99 ALA A CA 1
ATOM 683 C C . ALA A 1 99 ? -21.988 2.195 21.246 1.00 64.94 99 ALA A C 1
ATOM 685 O O . ALA A 1 99 ? -20.849 2.267 20.778 1.00 64.94 99 ALA A O 1
ATOM 686 N N . ALA A 1 100 ? -22.790 3.265 21.281 1.00 65.25 100 ALA A N 1
ATOM 687 C CA . ALA A 1 100 ? -22.330 4.610 20.931 1.00 65.25 100 ALA A CA 1
ATOM 688 C C . ALA A 1 100 ? -21.266 5.104 21.932 1.00 65.25 100 ALA A C 1
ATOM 690 O O . ALA A 1 100 ? -21.192 4.612 23.056 1.00 65.25 100 ALA A O 1
ATOM 691 N N . ALA A 1 101 ? -20.449 6.089 21.543 1.00 64.88 101 ALA A N 1
ATOM 692 C CA . ALA A 1 101 ? -19.311 6.553 22.351 1.00 64.88 101 ALA A CA 1
ATOM 693 C C . ALA A 1 101 ? -19.719 7.068 23.745 1.00 64.88 101 ALA A C 1
ATOM 695 O O . ALA A 1 101 ? -18.941 6.985 24.687 1.00 64.88 101 ALA A O 1
ATOM 696 N N . GLU A 1 102 ? -20.940 7.581 23.878 1.00 59.44 102 GLU A N 1
ATOM 697 C CA . GLU A 1 102 ? -21.515 8.076 25.129 1.00 59.44 102 GLU A CA 1
ATOM 698 C C . GLU A 1 102 ? -22.130 6.953 25.985 1.00 59.44 102 GLU A C 1
ATOM 700 O O . GLU A 1 102 ? -22.382 7.146 27.172 1.00 59.44 102 GLU A O 1
ATOM 705 N N . VAL A 1 103 ? -22.390 5.790 25.379 1.00 58.28 103 VAL A N 1
ATOM 706 C CA . VAL A 1 103 ? -23.043 4.623 25.997 1.00 58.28 103 VAL A CA 1
ATOM 707 C C . VAL A 1 103 ? -22.022 3.548 26.386 1.00 58.28 103 VAL A C 1
ATOM 709 O O . VAL A 1 103 ? -22.363 2.655 27.144 1.00 58.28 103 VAL A O 1
ATOM 712 N N . ASP A 1 104 ? -20.771 3.651 25.935 1.00 62.25 104 ASP A N 1
ATOM 713 C CA . ASP A 1 104 ? -19.646 2.765 26.275 1.00 62.25 104 ASP A CA 1
ATOM 714 C C . ASP A 1 104 ? -19.471 2.573 27.794 1.00 62.25 104 ASP A C 1
ATOM 716 O O . ASP A 1 104 ? -19.680 1.484 28.331 1.00 62.25 104 ASP A O 1
ATOM 720 N N . THR A 1 105 ? -19.238 3.667 28.523 1.00 67.00 105 THR A N 1
ATOM 721 C CA . THR A 1 105 ? -19.101 3.633 29.987 1.00 67.00 105 THR A CA 1
ATOM 722 C C . THR A 1 105 ? -20.383 3.176 30.674 1.00 67.00 105 THR A C 1
ATOM 724 O O . THR A 1 105 ? -20.338 2.481 31.684 1.00 67.00 105 THR A O 1
ATOM 727 N N . LEU A 1 106 ? -21.545 3.534 30.124 1.00 67.88 106 LEU A N 1
ATOM 728 C CA . LEU A 1 106 ? -22.839 3.133 30.669 1.00 67.88 106 LEU A CA 1
ATOM 729 C C . LEU A 1 106 ? -23.122 1.642 30.445 1.00 67.88 106 LEU A C 1
ATOM 731 O O . LEU A 1 106 ? -23.756 1.032 31.296 1.00 67.88 106 LEU A O 1
ATOM 735 N N . MET A 1 107 ? -22.645 1.048 29.349 1.00 71.62 107 MET A N 1
ATOM 736 C CA . MET A 1 107 ? -22.771 -0.379 29.045 1.00 71.62 107 MET A CA 1
ATOM 737 C C . MET A 1 107 ? -21.846 -1.209 29.933 1.00 71.62 107 MET A C 1
ATOM 739 O O . MET A 1 107 ? -22.268 -2.234 30.468 1.00 71.62 107 MET A O 1
ATOM 743 N N . GLU A 1 108 ? -20.608 -0.753 30.132 1.00 70.19 108 GLU A N 1
ATOM 744 C CA . GLU A 1 108 ? -19.669 -1.386 31.059 1.00 70.19 108 GLU A CA 1
ATOM 745 C C . GLU A 1 108 ? -20.206 -1.323 32.500 1.00 70.19 108 GLU A C 1
ATOM 747 O O . GLU A 1 108 ? -20.269 -2.346 33.181 1.00 70.19 108 GLU A O 1
ATOM 752 N N . ILE A 1 109 ? -20.720 -0.162 32.932 1.00 70.88 109 ILE A N 1
ATOM 753 C CA . ILE A 1 109 ? -21.395 0.006 34.231 1.00 70.88 109 ILE A CA 1
ATOM 754 C C . ILE A 1 109 ? -22.654 -0.866 34.328 1.00 70.88 109 ILE A C 1
ATOM 756 O O . ILE A 1 109 ? -22.871 -1.493 35.361 1.00 70.88 109 ILE A O 1
ATOM 760 N N . ALA A 1 110 ? -23.480 -0.942 33.280 1.00 70.62 110 ALA A N 1
ATOM 761 C CA . ALA A 1 110 ? -24.685 -1.773 33.271 1.00 70.62 110 ALA A CA 1
ATOM 762 C C . ALA A 1 110 ? -24.349 -3.268 33.352 1.00 70.62 110 ALA A C 1
ATOM 764 O O . ALA A 1 110 ? -25.022 -4.005 34.068 1.00 70.62 110 ALA A O 1
ATOM 765 N N . THR A 1 111 ? -23.291 -3.704 32.667 1.00 74.69 111 THR A N 1
ATOM 766 C CA . THR A 1 111 ? -22.795 -5.085 32.724 1.00 74.69 111 THR A CA 1
ATOM 767 C C . THR A 1 111 ? -22.253 -5.404 34.113 1.00 74.69 111 THR A C 1
ATOM 769 O O . THR A 1 111 ? -22.596 -6.442 34.674 1.00 74.69 111 THR A O 1
ATOM 772 N N . LEU A 1 112 ? -21.473 -4.493 34.705 1.00 71.44 112 LEU A N 1
ATOM 773 C CA . LEU A 1 112 ? -20.984 -4.626 36.076 1.00 71.44 112 LEU A CA 1
ATOM 774 C C . LEU A 1 112 ? -22.138 -4.698 37.079 1.00 71.44 112 LEU A C 1
ATOM 776 O O . LEU A 1 112 ? -22.130 -5.596 37.915 1.00 71.44 112 LEU A O 1
ATOM 780 N N . LEU A 1 113 ? -23.149 -3.828 36.963 1.00 72.25 113 LEU A N 1
ATOM 781 C CA . LEU A 1 113 ? -24.352 -3.874 37.802 1.00 72.25 113 LEU A CA 1
ATOM 782 C C . LEU A 1 113 ? -25.112 -5.194 37.642 1.00 72.25 113 LEU A C 1
ATOM 784 O O . LEU A 1 113 ? -25.466 -5.799 38.644 1.00 72.25 113 LEU A O 1
ATOM 788 N N . ALA A 1 114 ? -25.331 -5.658 36.410 1.00 75.25 114 ALA A N 1
ATOM 789 C CA . ALA A 1 114 ? -26.015 -6.924 36.150 1.00 75.25 114 ALA A CA 1
ATOM 790 C C . ALA A 1 114 ? -25.221 -8.139 36.659 1.00 75.25 114 ALA A C 1
ATOM 792 O O . ALA A 1 114 ? -25.802 -9.144 37.044 1.00 75.25 114 ALA A O 1
ATOM 793 N N . SER A 1 115 ? -23.889 -8.057 36.684 1.00 71.75 115 SER A N 1
ATOM 794 C CA . SER A 1 115 ? -23.035 -9.091 37.280 1.00 71.75 115 SER A CA 1
ATOM 795 C C . SER A 1 115 ? -22.936 -9.003 38.807 1.00 71.75 115 SER A C 1
ATOM 797 O O . SER A 1 115 ? -22.372 -9.896 39.433 1.00 71.75 115 SER A O 1
ATOM 799 N N . ASN A 1 116 ? -23.468 -7.937 39.415 1.00 72.44 116 ASN A N 1
ATOM 800 C CA . ASN A 1 116 ? -23.359 -7.664 40.847 1.00 72.44 116 ASN A CA 1
ATOM 801 C C . ASN A 1 116 ? -24.459 -8.337 41.690 1.00 72.44 116 ASN A C 1
ATOM 803 O O . ASN A 1 116 ? -24.565 -8.050 42.885 1.00 72.44 116 ASN A O 1
ATOM 807 N N . ASP A 1 117 ? -25.256 -9.231 41.093 1.00 62.62 117 ASP A N 1
ATOM 808 C CA . ASP A 1 117 ? -26.347 -9.963 41.752 1.00 62.62 117 ASP A CA 1
ATOM 809 C C . ASP A 1 117 ? -25.894 -10.659 43.052 1.00 62.62 117 ASP A C 1
ATOM 811 O O . ASP A 1 117 ? -26.636 -10.695 44.036 1.00 62.62 117 ASP A O 1
ATOM 815 N N . ASP A 1 118 ? -24.649 -11.146 43.103 1.00 69.06 118 ASP A N 1
ATOM 816 C CA . ASP A 1 118 ? -24.084 -11.792 44.293 1.00 69.06 118 ASP A CA 1
ATOM 817 C C . ASP A 1 118 ? -23.913 -10.820 45.470 1.00 69.06 118 ASP A C 1
ATOM 819 O O . ASP A 1 118 ? -24.125 -11.187 46.629 1.00 69.06 118 ASP A O 1
ATOM 823 N N . THR A 1 119 ? -23.555 -9.565 45.197 1.00 72.62 119 THR A N 1
ATOM 824 C CA . THR A 1 119 ? -23.305 -8.556 46.234 1.00 72.62 119 THR A CA 1
ATOM 825 C C . THR A 1 119 ? -24.614 -8.016 46.797 1.00 72.62 119 THR A C 1
ATOM 827 O O . THR A 1 119 ? -24.730 -7.835 48.011 1.00 72.62 119 THR A O 1
ATOM 830 N N . ASP A 1 120 ? -25.623 -7.838 45.943 1.00 76.94 120 ASP A N 1
ATOM 831 C CA . ASP A 1 120 ? -26.962 -7.414 46.354 1.00 76.94 120 ASP A CA 1
ATOM 832 C C . ASP A 1 120 ? -27.676 -8.519 47.147 1.00 76.94 120 ASP A C 1
ATOM 834 O O . ASP A 1 120 ? -28.263 -8.250 48.202 1.00 76.94 120 ASP A O 1
ATOM 838 N N . ALA A 1 121 ? -27.552 -9.781 46.721 1.00 77.00 121 ALA A N 1
ATOM 839 C CA . ALA A 1 121 ? -28.063 -10.929 47.467 1.00 77.00 121 ALA A CA 1
ATOM 840 C C . ALA A 1 121 ? -27.347 -11.107 48.818 1.00 77.00 121 ALA A C 1
ATOM 842 O O . ALA A 1 121 ? -28.000 -11.342 49.840 1.00 77.00 121 ALA A O 1
ATOM 843 N N . ALA A 1 122 ? -26.019 -10.949 48.857 1.00 75.69 122 ALA A N 1
ATOM 844 C CA . ALA A 1 122 ? -25.246 -11.009 50.095 1.00 75.69 122 ALA A CA 1
ATOM 845 C C . ALA A 1 122 ? -25.623 -9.877 51.064 1.00 75.69 122 ALA A C 1
ATOM 847 O O . ALA A 1 122 ? -25.788 -10.121 52.262 1.00 75.69 122 ALA A O 1
ATOM 848 N N . LEU A 1 123 ? -25.816 -8.653 50.565 1.00 78.94 123 LEU A N 1
ATOM 849 C CA . LEU A 1 123 ? -26.248 -7.519 51.380 1.00 78.94 123 LEU A CA 1
ATOM 850 C C . LEU A 1 123 ? -27.665 -7.730 51.925 1.00 78.94 123 LEU A C 1
ATOM 852 O O . LEU A 1 123 ? -27.891 -7.538 53.121 1.00 78.94 123 LEU A O 1
ATOM 856 N N . ALA A 1 124 ? -28.601 -8.190 51.090 1.00 81.19 124 ALA A N 1
ATOM 857 C CA . ALA A 1 124 ? -29.959 -8.522 51.514 1.00 81.19 124 ALA A CA 1
ATOM 858 C C . ALA A 1 124 ? -29.968 -9.623 52.588 1.00 81.19 124 ALA A C 1
ATOM 860 O O . ALA A 1 124 ? -30.687 -9.504 53.581 1.00 81.19 124 ALA A O 1
ATOM 861 N N . ALA A 1 125 ? -29.128 -10.652 52.448 1.00 80.50 125 ALA A N 1
ATOM 862 C CA . ALA A 1 125 ? -28.987 -11.715 53.440 1.00 80.50 125 ALA A CA 1
ATOM 863 C C . ALA A 1 125 ? -28.410 -11.201 54.771 1.00 80.50 125 ALA A C 1
ATOM 865 O O . ALA A 1 125 ? -28.906 -11.554 55.842 1.00 80.50 125 ALA A O 1
ATOM 866 N N . VAL A 1 126 ? -27.390 -10.337 54.732 1.00 78.88 126 VAL A N 1
ATOM 867 C CA . VAL A 1 126 ? -26.821 -9.717 55.941 1.00 78.88 126 VAL A CA 1
ATOM 868 C C . VAL A 1 126 ? -27.845 -8.812 56.631 1.00 78.88 126 VAL A C 1
ATOM 870 O O . VAL A 1 126 ? -27.979 -8.877 57.853 1.00 78.88 126 VAL A O 1
ATOM 873 N N . VAL A 1 127 ? -28.598 -8.009 55.877 1.00 80.62 127 VAL A N 1
ATOM 874 C CA . VAL A 1 127 ? -29.662 -7.150 56.421 1.00 80.62 127 VAL A CA 1
ATOM 875 C C . VAL A 1 127 ? -30.789 -7.988 57.020 1.00 80.62 127 VAL A C 1
ATOM 877 O O . VAL A 1 127 ? -31.201 -7.713 58.142 1.00 80.62 127 VAL A O 1
ATOM 880 N N . ALA A 1 128 ? -31.243 -9.043 56.342 1.00 78.25 128 ALA A N 1
ATOM 881 C CA . ALA A 1 128 ? -32.264 -9.950 56.867 1.00 78.25 128 ALA A CA 1
ATOM 882 C C . ALA A 1 128 ? -31.805 -10.659 58.153 1.00 78.25 128 ALA A C 1
ATOM 884 O O . ALA A 1 128 ? -32.592 -10.812 59.084 1.00 78.25 128 ALA A O 1
ATOM 885 N N . ASN A 1 129 ? -30.523 -11.029 58.241 1.00 73.31 129 ASN A N 1
ATOM 886 C CA . ASN A 1 129 ? -29.941 -11.588 59.460 1.00 73.31 129 ASN A CA 1
ATOM 887 C C . ASN A 1 129 ? -29.866 -10.564 60.603 1.00 73.31 129 ASN A C 1
ATOM 889 O O . ASN A 1 129 ? -30.118 -10.935 61.739 1.00 73.31 129 ASN A O 1
ATOM 893 N N . LYS A 1 130 ? -29.540 -9.295 60.325 1.00 64.94 130 LYS A N 1
ATOM 894 C CA . LYS A 1 130 ? -29.480 -8.207 61.327 1.00 64.94 130 LYS A CA 1
ATOM 895 C C . LYS A 1 130 ? -30.857 -7.690 61.756 1.00 64.94 130 LYS A C 1
ATOM 897 O O . LYS A 1 130 ? -30.992 -7.139 62.840 1.00 64.94 130 LYS A O 1
ATOM 902 N N . ALA A 1 131 ? 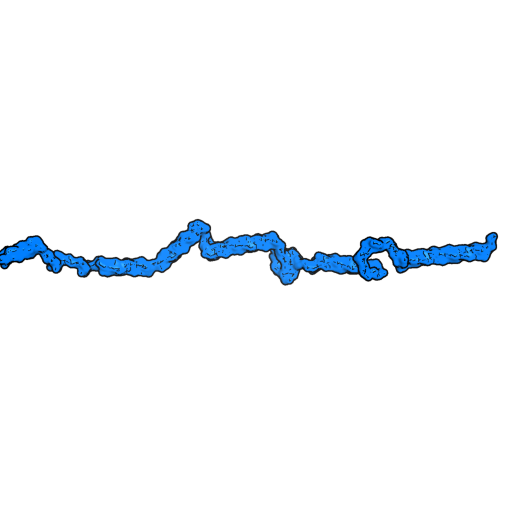-31.852 -7.801 60.881 1.00 66.19 131 ALA A N 1
ATOM 903 C CA . ALA A 1 131 ? -33.228 -7.363 61.102 1.00 66.19 131 ALA A CA 1
ATOM 904 C C . ALA A 1 131 ? -34.148 -8.527 61.505 1.00 66.19 131 ALA A C 1
ATOM 906 O O . ALA A 1 131 ? -35.369 -8.436 61.358 1.00 66.19 131 ALA A O 1
ATOM 907 N N . ASN A 1 132 ? -33.583 -9.647 61.966 1.00 66.38 132 ASN A N 1
ATOM 908 C CA . ASN A 1 132 ? -34.389 -10.774 62.395 1.00 66.38 132 ASN A CA 1
ATOM 909 C C . ASN A 1 132 ? -35.110 -10.437 63.715 1.00 66.38 132 ASN A C 1
ATOM 911 O O . ASN A 1 132 ? -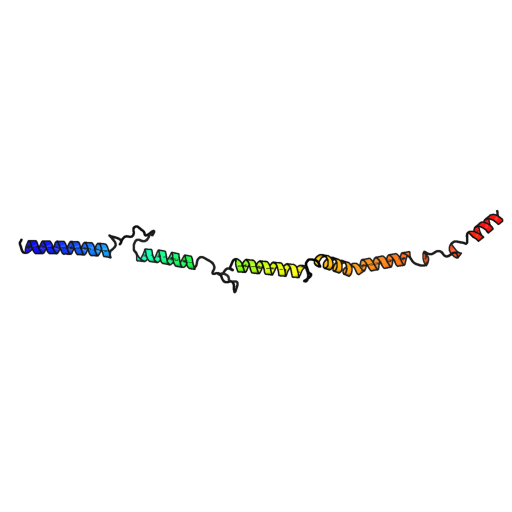34.618 -9.701 64.569 1.00 66.38 132 ASN A O 1
ATOM 915 N N . ALA A 1 133 ? -36.319 -10.971 63.883 1.00 64.25 133 ALA A N 1
ATOM 916 C CA . ALA A 1 133 ? -37.146 -10.699 65.058 1.00 64.25 133 ALA A CA 1
ATOM 917 C C . ALA A 1 133 ? -36.528 -11.211 66.376 1.00 64.25 133 ALA A C 1
ATOM 919 O O . ALA A 1 133 ? -36.985 -10.828 67.447 1.00 64.25 133 ALA A O 1
ATOM 920 N N . SER A 1 134 ? -35.499 -12.063 66.313 1.00 65.56 134 SER A N 1
ATOM 921 C CA . SER A 1 134 ? -34.750 -12.539 67.482 1.00 65.56 134 SER A CA 1
ATOM 922 C C . SER A 1 134 ? -33.828 -11.483 68.097 1.00 65.56 134 SER A C 1
ATOM 924 O O . SER A 1 134 ? -33.577 -11.563 69.297 1.00 65.56 134 SER A O 1
ATOM 926 N N . ASP A 1 135 ? -33.387 -10.484 67.325 1.00 62.31 135 ASP A N 1
ATOM 927 C CA . ASP A 1 135 ? -32.597 -9.346 67.823 1.00 62.31 135 ASP A CA 1
ATOM 928 C C . ASP A 1 135 ? -33.487 -8.203 68.367 1.00 62.31 135 ASP A C 1
ATOM 930 O O . ASP A 1 135 ? -32.996 -7.224 68.936 1.00 62.31 135 ASP A O 1
ATOM 934 N N . VAL A 1 136 ? -34.814 -8.332 68.237 1.00 72.06 136 VAL A N 1
ATOM 935 C CA . VAL A 1 136 ? -35.807 -7.417 68.814 1.00 72.06 136 VAL A CA 1
ATOM 936 C C . VAL A 1 136 ? -36.263 -7.971 70.163 1.00 72.06 136 VAL A C 1
ATOM 938 O O . VAL A 1 136 ? -37.161 -8.809 70.241 1.00 72.06 136 VAL A O 1
ATOM 941 N N . TYR A 1 137 ? -35.658 -7.501 71.254 1.00 77.00 137 TYR A N 1
ATOM 942 C CA . TYR A 1 137 ? -36.111 -7.872 72.595 1.00 77.00 137 TYR A CA 1
ATOM 943 C C . TYR A 1 137 ? -37.517 -7.314 72.867 1.00 77.00 137 TYR A C 1
ATOM 945 O O . TYR A 1 137 ? -37.765 -6.112 72.765 1.00 77.00 137 TYR A O 1
ATOM 953 N N . THR A 1 138 ? -38.451 -8.188 73.234 1.00 78.25 138 THR A N 1
ATOM 954 C CA . THR A 1 138 ? -39.813 -7.803 73.627 1.00 78.25 138 THR A CA 1
ATOM 955 C C . THR A 1 138 ? -39.821 -7.112 74.994 1.00 78.25 138 THR A C 1
ATOM 957 O O . THR A 1 138 ? -38.935 -7.334 75.819 1.00 78.25 138 THR A O 1
ATOM 960 N N . GLN A 1 139 ? -40.863 -6.327 75.292 1.00 76.31 139 GLN A N 1
ATOM 961 C CA . GLN A 1 139 ? -41.041 -5.721 76.623 1.00 76.31 139 GLN A CA 1
ATOM 962 C C . GLN A 1 139 ? -41.063 -6.777 77.746 1.00 76.31 139 GLN A C 1
ATOM 964 O O . GLN A 1 139 ? -40.568 -6.527 78.837 1.00 76.31 139 GLN A O 1
ATOM 969 N N . ALA A 1 140 ? -41.551 -7.990 77.465 1.00 78.69 140 ALA A N 1
ATOM 970 C CA . ALA A 1 140 ? -41.497 -9.103 78.413 1.00 78.69 140 ALA A CA 1
ATOM 971 C C . ALA A 1 140 ? -40.062 -9.594 78.696 1.00 78.69 140 ALA A C 1
ATOM 973 O O . ALA A 1 140 ? -39.796 -10.097 79.782 1.00 78.69 140 ALA A O 1
ATOM 974 N N . GLN A 1 141 ? -39.141 -9.456 77.736 1.00 80.88 141 GLN A N 1
ATOM 975 C CA . GLN A 1 141 ? -37.729 -9.834 77.884 1.00 80.88 141 GLN A CA 1
ATOM 976 C C . GLN A 1 141 ? -36.875 -8.713 78.493 1.00 80.88 141 GLN A C 1
ATOM 978 O O . GLN A 1 141 ? -35.890 -9.009 79.163 1.00 80.88 141 GLN A O 1
ATOM 983 N N . LEU A 1 142 ? -37.235 -7.447 78.258 1.00 81.50 142 LEU A N 1
ATOM 984 C CA . LEU A 1 142 ? -36.519 -6.275 78.781 1.00 81.50 142 LEU A CA 1
ATOM 985 C C . LEU A 1 142 ? -37.022 -5.804 80.152 1.00 81.50 142 LEU A C 1
ATOM 987 O O . LEU A 1 142 ? -36.329 -5.034 80.815 1.00 81.50 142 LEU A O 1
ATOM 991 N N . GLY A 1 143 ? -38.206 -6.255 80.567 1.00 83.69 143 GLY A N 1
ATOM 992 C CA . GLY A 1 143 ? -38.910 -5.703 81.719 1.00 83.69 143 GLY A CA 1
ATOM 993 C C . GLY A 1 143 ? -39.663 -4.419 81.371 1.00 83.69 143 GLY A C 1
ATOM 994 O O . GLY A 1 143 ? -39.488 -3.821 80.302 1.00 83.69 143 GLY A O 1
ATOM 995 N N . ASN A 1 144 ? -40.536 -4.001 82.283 1.00 88.44 144 ASN A N 1
ATOM 996 C CA . ASN A 1 144 ? -41.231 -2.726 82.187 1.00 88.44 144 ASN A CA 1
ATOM 997 C C . ASN A 1 144 ? -40.649 -1.781 83.248 1.00 88.44 144 ASN A C 1
ATOM 999 O O . ASN A 1 144 ? -41.031 -1.874 84.413 1.00 88.44 144 ASN A O 1
ATOM 1003 N N . PRO A 1 145 ? -39.751 -0.853 82.875 1.00 84.62 145 PRO A N 1
ATOM 1004 C CA . PRO A 1 145 ? -39.066 0.002 83.840 1.00 84.62 145 PRO A CA 1
ATOM 1005 C C . PRO A 1 145 ? -40.037 0.841 84.677 1.00 84.62 145 PRO A C 1
ATOM 1007 O O . PRO A 1 145 ? -39.755 1.091 85.844 1.00 84.62 145 PRO A O 1
ATOM 1010 N N . ASP A 1 146 ? -41.202 1.210 84.142 1.00 84.38 146 ASP A N 1
ATOM 1011 C CA . ASP A 1 146 ? -42.177 2.009 84.885 1.00 84.38 146 ASP A CA 1
ATOM 1012 C C . ASP A 1 146 ? -42.805 1.222 86.041 1.00 84.38 146 ASP A C 1
ATOM 1014 O O . ASP A 1 146 ? -43.087 1.787 87.096 1.00 84.38 146 ASP A O 1
ATOM 1018 N N . THR A 1 147 ? -43.006 -0.088 85.881 1.00 89.25 147 THR A N 1
ATOM 1019 C CA . THR A 1 147 ? -43.528 -0.941 86.960 1.00 89.25 147 THR A CA 1
ATOM 1020 C C . THR A 1 147 ? -42.418 -1.521 87.818 1.00 89.25 147 THR A C 1
ATOM 1022 O O . THR A 1 147 ? -42.547 -1.576 89.040 1.00 89.25 147 THR A O 1
ATOM 1025 N N . ASP A 1 148 ? -41.318 -1.927 87.195 1.00 89.94 148 ASP A N 1
ATOM 1026 C CA . ASP A 1 148 ? -40.241 -2.672 87.839 1.00 89.94 148 ASP A CA 1
ATOM 1027 C C . ASP A 1 148 ? -39.428 -1.756 88.761 1.00 89.94 148 ASP A C 1
ATOM 1029 O O . ASP A 1 148 ? -39.098 -2.143 89.884 1.00 89.94 148 ASP A O 1
ATOM 1033 N N . LEU A 1 149 ? -39.180 -0.504 88.351 1.00 86.62 149 LEU A N 1
ATOM 1034 C CA . LEU A 1 149 ? -38.513 0.485 89.204 1.00 86.62 149 LEU A CA 1
ATOM 1035 C C . LEU A 1 149 ? -39.401 0.917 90.373 1.00 86.62 149 LEU A C 1
ATOM 1037 O O . LEU A 1 149 ? -38.900 1.103 91.479 1.00 86.62 149 LEU A O 1
ATOM 1041 N N . VAL A 1 150 ? -40.714 1.039 90.158 1.00 90.62 150 VAL A N 1
ATOM 1042 C CA . VAL A 1 150 ? -41.668 1.362 91.230 1.00 90.62 150 VAL A CA 1
ATOM 1043 C C . VAL A 1 150 ? -41.761 0.215 92.238 1.00 90.62 150 VAL A C 1
ATOM 1045 O O . VAL A 1 150 ? -41.785 0.459 93.443 1.00 90.62 150 VAL A O 1
ATOM 1048 N N . ALA A 1 151 ? -41.770 -1.037 91.774 1.00 90.44 151 ALA A N 1
ATOM 1049 C CA . ALA A 1 151 ? -41.753 -2.207 92.647 1.00 90.44 151 ALA A CA 1
ATOM 1050 C C . ALA A 1 151 ? -40.457 -2.291 93.469 1.00 90.44 151 ALA A C 1
ATOM 1052 O O . ALA A 1 151 ? -40.525 -2.515 94.676 1.00 90.44 151 ALA A O 1
ATOM 1053 N N . LEU A 1 152 ? -39.297 -2.051 92.845 1.00 88.75 152 LEU A N 1
ATOM 1054 C CA . LEU A 1 152 ? -38.005 -1.978 93.537 1.00 88.75 152 LEU A CA 1
ATOM 1055 C C . LEU A 1 152 ? -37.969 -0.850 94.572 1.00 88.75 152 LEU A C 1
ATOM 1057 O O . LEU A 1 152 ? -37.505 -1.067 95.686 1.00 88.75 152 LEU A O 1
ATOM 1061 N N . TRP A 1 153 ? -38.483 0.330 94.224 1.00 87.19 153 TRP A N 1
ATOM 1062 C CA . TRP A 1 153 ? -38.551 1.479 95.127 1.00 87.19 153 TRP A CA 1
ATOM 1063 C C . TRP A 1 153 ? -39.421 1.204 96.354 1.00 87.19 153 TRP A C 1
ATOM 1065 O O . TRP A 1 153 ? -39.043 1.548 97.465 1.00 87.19 153 TRP A O 1
ATOM 1075 N N . ASN A 1 154 ? -40.573 0.561 96.166 1.00 90.19 154 ASN A N 1
ATOM 1076 C CA . ASN A 1 154 ? -41.480 0.236 97.267 1.00 90.19 154 ASN A CA 1
ATOM 1077 C C . ASN A 1 154 ? -40.994 -0.941 98.132 1.00 90.19 154 ASN A C 1
ATOM 1079 O O . ASN A 1 154 ? -41.517 -1.141 99.227 1.00 90.19 154 ASN A O 1
ATOM 1083 N N . ALA A 1 155 ? -40.054 -1.746 97.628 1.00 86.38 155 ALA A N 1
ATOM 1084 C CA . ALA A 1 155 ? -39.455 -2.873 98.340 1.00 86.38 155 ALA A CA 1
ATOM 1085 C C . ALA A 1 155 ? -38.150 -2.516 99.085 1.00 86.38 155 ALA A C 1
ATOM 1087 O O . ALA A 1 155 ? -37.633 -3.368 99.811 1.00 86.38 155 ALA A O 1
ATOM 1088 N N . ALA A 1 156 ? -37.619 -1.304 98.887 1.00 74.00 156 ALA A N 1
ATOM 1089 C CA . ALA A 1 156 ? -36.460 -0.745 99.588 1.00 74.00 156 ALA A CA 1
ATOM 1090 C C . ALA A 1 156 ? -36.875 -0.002 100.869 1.00 74.00 156 ALA A C 1
ATOM 1092 O O . ALA A 1 156 ? -36.070 -0.020 101.829 1.00 74.00 156 ALA A O 1
#

Secondary structure (DSSP, 8-state):
--HHHHHHHHHHHHHHHHHHHHHHHTTTT-TT-TT-----SSHHHHHHHHHHHHHHHHHSSPEE-TT--BTTEE--HHHHHHHHHHHHHHHHHHHTTT--TTTHHHHHHHHHHHTTHHHHHHHHHHHHHHT-TTSS--HHHH--HHHHHHHHHHH-

Radius of gyration: 53.85 Å; chains: 1; bounding box: 88×29×170 Å

Sequence (156 aa):
MTLLERLGALITAMKTETKTLRVMISGANNGNVSGLTTTATDLVAAINEVKATADNAGGAGAEINDLAAGGGTTYSSNKITADIAAAKTAVKNEILNGAAAEVDTLMEIATLLASNDDTDAALAAVVANKANASDVYTQAQLGNPDTDLVALWNAA

Foldseek 3Di:
DDPVVVVVVVVVVVVVVVVVVCCVVVCVVPPPCVPQPDPDPDPVVSVVVVVVVVVCVVQVAQDADLPDDDPRHDHDPVSVVVVVVVVVVVVVCVQQVNDDPVCSVVVVVVVVVVVCVVVVVVVVVVVCVVPPCVVVQDCVRVDDCVVVVV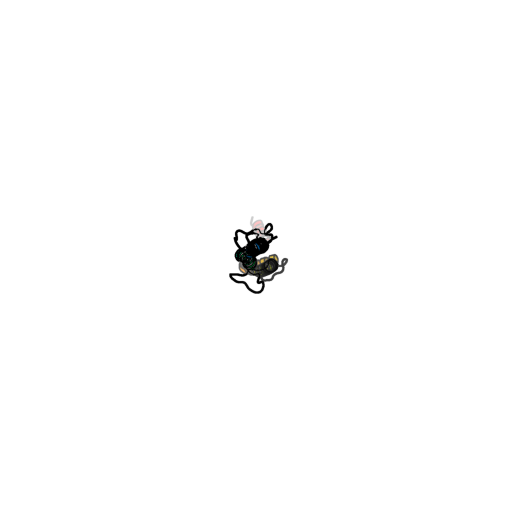VVVVVD

pLDDT: mean 81.52, std 11.63, range [55.31, 98.0]

Organism: NCBI:txid2292257